Protein AF-A0AAW0A5R8-F1 (afdb_monomer_lite)

Secondary structure (DSSP, 8-state):
-TTPPP-S-STT-S---HHHHHHHHHHHHHHHHHHSPTT-THHHHHHHHHHHHHHHT-S---HHHHHHHHHHHHHHHHHHHHHHHHH-----SHHHHHHHHHHHHHHHH--GGGG-THHHHHHHHHT-

Radius of gyration: 16.44 Å; chains: 1; bounding box: 41×38×42 Å

Foldseek 3Di:
DPPQDDDPDDPPDPDDDPSVVVSCLVCVLVVCVVVPDPPDLVNQLSVLVVVLVVLLQDPACDPVSLVVNVVSLVSNVVSVVVCCVVPVDDPPDPVSVVSVCSSVCCVPPNRCVVVDCVVVVVVVVVVD

Sequence (128 aa):
WRNLKHINDLTTKDFTDGQTHLDILKCIVYILCEILPPKSTLIPCIRALLKCRMLLGLRVMTTSRQLVVQQCIEDYEKWCKRVSEDYDKNFKFPKQHYLIHALDDVRLKGVLRNGTTRTGEGIHQEVK

pLDDT: mean 89.62, std 7.7, range [51.75, 97.75]

Organism: NCBI:txid2862362

Structure (mmCIF, N/CA/C/O backbone):
data_AF-A0AAW0A5R8-F1
#
_entry.id   AF-A0AAW0A5R8-F1
#
loop_
_atom_site.group_PDB
_atom_site.id
_atom_site.type_symbol
_atom_site.label_atom_id
_atom_site.label_alt_id
_atom_site.label_comp_id
_atom_site.label_asym_id
_atom_site.label_entity_id
_atom_site.label_seq_id
_atom_site.pdbx_PDB_ins_code
_atom_site.Cartn_x
_atom_site.Cartn_y
_atom_site.Cartn_z
_atom_site.occupancy
_atom_site.B_iso_or_equiv
_atom_site.auth_seq_id
_atom_site.auth_comp_id
_atom_site.auth_asym_id
_atom_site.auth_atom_id
_atom_site.pdbx_PDB_model_num
ATOM 1 N N . TRP A 1 1 ? -13.719 4.732 -13.268 1.00 60.31 1 TRP A N 1
ATOM 2 C CA . TRP A 1 1 ? -12.527 4.105 -13.879 1.00 60.31 1 TRP A CA 1
ATOM 3 C C . TRP A 1 1 ? -12.993 3.320 -15.095 1.00 60.31 1 TRP A C 1
ATOM 5 O O . TRP A 1 1 ? -13.938 2.558 -14.944 1.00 60.31 1 TRP A O 1
ATOM 15 N N . ARG A 1 2 ? -12.420 3.534 -16.290 1.00 66.19 2 ARG A N 1
ATOM 16 C CA . ARG A 1 2 ? -12.806 2.743 -17.478 1.00 66.19 2 ARG A CA 1
ATOM 17 C C . ARG A 1 2 ? -12.515 1.258 -17.201 1.00 66.19 2 ARG A C 1
ATOM 19 O O . ARG A 1 2 ? -11.457 0.964 -16.648 1.00 66.19 2 ARG A O 1
ATOM 26 N N . ASN A 1 3 ? -13.440 0.367 -17.561 1.00 77.94 3 ASN A N 1
ATOM 27 C CA . ASN A 1 3 ? -13.337 -1.091 -17.387 1.00 77.94 3 ASN A CA 1
ATOM 28 C C . ASN A 1 3 ? -13.245 -1.576 -15.925 1.00 77.94 3 ASN A C 1
ATOM 30 O O . ASN A 1 3 ? -12.598 -2.583 -15.651 1.00 77.94 3 ASN A O 1
ATOM 34 N N . LEU A 1 4 ? -13.855 -0.860 -14.973 1.00 79.62 4 LEU A N 1
ATOM 35 C CA . LEU A 1 4 ? -13.955 -1.344 -13.595 1.00 79.62 4 LEU A CA 1
ATOM 36 C C . LEU A 1 4 ? -15.025 -2.437 -13.503 1.00 79.62 4 LEU A C 1
ATOM 38 O O . LEU A 1 4 ? -16.166 -2.218 -13.904 1.00 79.62 4 LEU A O 1
ATOM 42 N N . LYS A 1 5 ? -14.664 -3.597 -12.953 1.00 81.00 5 LYS A N 1
ATOM 43 C CA . LYS A 1 5 ? -15.615 -4.680 -12.702 1.00 81.00 5 LYS A CA 1
ATOM 44 C C . LYS A 1 5 ? -16.669 -4.235 -11.682 1.00 81.00 5 LYS A C 1
ATOM 46 O O . LYS A 1 5 ? -16.322 -3.763 -10.601 1.00 81.00 5 LYS A O 1
ATOM 51 N N . HIS A 1 6 ? -17.944 -4.419 -12.014 1.00 80.31 6 HIS A N 1
ATOM 52 C CA . HIS A 1 6 ? -19.038 -4.247 -11.059 1.00 80.31 6 HIS A CA 1
ATOM 53 C C . HIS A 1 6 ? -19.079 -5.454 -10.114 1.00 80.31 6 HIS A C 1
ATOM 55 O O . HIS A 1 6 ? -19.044 -6.605 -10.553 1.00 80.31 6 HIS A O 1
ATOM 61 N N . ILE A 1 7 ? -19.086 -5.193 -8.808 1.00 77.38 7 ILE A N 1
ATOM 62 C CA . ILE A 1 7 ? -19.032 -6.216 -7.761 1.00 77.38 7 ILE A CA 1
ATOM 63 C C . ILE A 1 7 ? -20.290 -6.058 -6.918 1.00 77.38 7 ILE A C 1
ATOM 65 O O . ILE A 1 7 ? -20.392 -5.095 -6.168 1.00 77.38 7 ILE A O 1
ATOM 69 N N . ASN A 1 8 ? -21.234 -6.985 -7.080 1.00 76.25 8 ASN A N 1
ATOM 70 C CA . ASN A 1 8 ? -22.515 -6.941 -6.374 1.00 76.25 8 ASN A CA 1
ATOM 71 C C . ASN A 1 8 ? -22.367 -7.440 -4.930 1.00 76.25 8 ASN A C 1
ATOM 73 O O . ASN A 1 8 ? -22.763 -6.744 -4.006 1.00 76.25 8 ASN A O 1
ATOM 77 N N . ASP A 1 9 ? -21.682 -8.572 -4.737 1.00 78.94 9 ASP A N 1
ATOM 78 C CA . ASP A 1 9 ? -21.484 -9.167 -3.414 1.00 78.94 9 ASP A CA 1
ATOM 79 C C . ASP A 1 9 ? -19.994 -9.252 -3.088 1.00 78.94 9 ASP A C 1
ATOM 81 O O . ASP A 1 9 ? -19.256 -10.069 -3.645 1.00 78.94 9 ASP A O 1
ATOM 85 N N . LEU A 1 10 ? -19.516 -8.348 -2.231 1.00 77.19 10 LEU A N 1
ATOM 86 C CA . LEU A 1 10 ? -18.110 -8.319 -1.829 1.00 77.19 10 LEU A CA 1
ATOM 87 C C . LEU A 1 10 ? -17.809 -9.309 -0.697 1.00 77.19 10 LEU A C 1
ATOM 89 O O . LEU A 1 10 ? -16.728 -9.889 -0.661 1.00 77.19 10 LEU A O 1
ATOM 93 N N . THR A 1 11 ? -18.750 -9.476 0.230 1.00 79.62 11 THR A N 1
ATOM 94 C CA . THR A 1 11 ? -18.553 -10.184 1.503 1.00 79.62 11 THR A CA 1
ATOM 95 C C . THR A 1 11 ? -18.655 -11.702 1.390 1.00 79.62 11 THR A C 1
ATOM 97 O O . THR A 1 11 ? -18.164 -12.396 2.271 1.00 79.62 11 THR A O 1
ATOM 100 N N . THR A 1 12 ? -19.259 -12.223 0.321 1.00 82.19 12 THR A N 1
ATOM 101 C CA . THR A 1 12 ? -19.544 -13.658 0.129 1.00 82.19 12 THR A CA 1
ATOM 102 C C . THR A 1 12 ? -18.604 -14.345 -0.865 1.00 82.19 12 THR A C 1
ATOM 104 O O . THR A 1 12 ? -18.822 -15.496 -1.230 1.00 82.19 12 THR A O 1
ATOM 107 N N . LYS A 1 13 ? -17.566 -13.652 -1.353 1.00 74.69 13 LYS A N 1
ATOM 108 C CA . LYS A 1 13 ? -16.631 -14.212 -2.339 1.00 74.69 13 LYS A CA 1
ATOM 109 C C . LYS A 1 13 ? -15.458 -14.915 -1.665 1.00 74.69 13 LYS A C 1
ATOM 111 O O . LYS A 1 13 ? -14.565 -14.251 -1.146 1.00 74.69 13 LYS A O 1
ATOM 116 N N . ASP A 1 14 ? -15.408 -16.237 -1.800 1.00 70.62 14 ASP A N 1
ATOM 117 C CA . ASP A 1 14 ? -14.333 -17.071 -1.239 1.00 70.62 14 ASP A CA 1
ATOM 118 C C . ASP A 1 14 ? -13.007 -16.961 -2.007 1.00 70.62 14 ASP A C 1
ATOM 120 O O . ASP A 1 14 ? -11.925 -17.088 -1.434 1.00 70.62 14 ASP A O 1
ATOM 124 N N . PHE A 1 15 ? -13.065 -16.696 -3.316 1.00 72.00 15 PHE A N 1
ATOM 125 C CA . PHE A 1 15 ? -11.880 -16.537 -4.156 1.00 72.00 15 PHE A CA 1
ATOM 126 C C . PHE A 1 15 ? -12.094 -15.481 -5.236 1.00 72.00 15 PHE A C 1
ATOM 128 O O . PHE A 1 15 ? -13.145 -15.412 -5.877 1.00 72.00 15 PHE A O 1
ATOM 135 N N . THR A 1 16 ? -11.066 -14.666 -5.476 1.00 75.88 16 THR A N 1
ATOM 136 C CA . THR A 1 16 ? -11.040 -13.730 -6.600 1.00 75.88 16 THR A CA 1
ATOM 137 C C . THR A 1 16 ? -9.636 -13.619 -7.183 1.00 75.88 16 THR A C 1
ATOM 139 O O . THR A 1 16 ? -8.638 -13.795 -6.484 1.00 75.88 16 THR A O 1
ATOM 142 N N . ASP A 1 17 ? -9.553 -13.327 -8.479 1.00 84.94 17 ASP A N 1
ATOM 143 C CA . ASP A 1 17 ? -8.284 -13.088 -9.157 1.00 84.94 17 ASP A CA 1
ATOM 144 C C . ASP A 1 17 ? -7.637 -11.752 -8.724 1.00 84.94 17 ASP A C 1
ATOM 146 O O . ASP A 1 17 ? -8.264 -10.867 -8.127 1.00 84.94 17 ASP A O 1
ATOM 150 N N . GLY A 1 18 ? -6.358 -11.573 -9.069 1.00 85.25 18 GLY A N 1
ATOM 151 C CA . GLY A 1 18 ? -5.604 -10.376 -8.697 1.00 85.25 18 GLY A CA 1
ATOM 152 C C . GLY A 1 18 ? -6.154 -9.069 -9.286 1.00 85.25 18 GLY A C 1
ATOM 153 O O . GLY A 1 18 ? -5.967 -8.009 -8.685 1.00 85.25 18 GLY A O 1
ATOM 154 N N . GLN A 1 19 ? -6.833 -9.106 -10.436 1.00 86.62 19 GLN A N 1
ATOM 155 C CA . GLN A 1 19 ? -7.471 -7.932 -11.033 1.00 86.62 19 GLN A CA 1
ATOM 156 C C . GLN A 1 19 ? -8.752 -7.557 -10.280 1.00 86.62 19 GLN A C 1
ATOM 158 O O . GLN A 1 19 ? -8.952 -6.381 -9.975 1.00 86.62 19 GLN A O 1
ATOM 163 N N . THR A 1 20 ? -9.557 -8.541 -9.881 1.00 87.56 20 THR A N 1
ATOM 164 C CA . THR A 1 20 ? -10.731 -8.318 -9.031 1.00 87.56 20 THR A CA 1
ATOM 165 C C . THR A 1 20 ? -10.325 -7.682 -7.694 1.00 87.56 20 THR A C 1
ATOM 167 O O . THR A 1 20 ? -10.918 -6.677 -7.304 1.00 87.56 20 THR A O 1
ATOM 170 N N . HIS A 1 21 ? -9.256 -8.154 -7.037 1.00 86.94 21 HIS A N 1
ATOM 171 C CA . HIS A 1 21 ? -8.727 -7.511 -5.821 1.00 86.94 21 HIS A CA 1
ATOM 172 C C . HIS A 1 21 ? -8.344 -6.034 -6.048 1.00 86.94 21 HIS A C 1
ATOM 174 O O . HIS A 1 21 ? -8.587 -5.175 -5.198 1.00 86.94 21 HIS A O 1
ATOM 180 N N . LEU A 1 22 ? -7.733 -5.708 -7.193 1.00 87.56 22 LEU A N 1
ATOM 181 C CA . LEU A 1 22 ? -7.388 -4.324 -7.539 1.00 87.56 22 LEU A CA 1
ATOM 182 C C . LEU A 1 22 ? -8.615 -3.436 -7.721 1.00 87.56 22 LEU A C 1
ATOM 184 O O . LEU A 1 22 ? -8.578 -2.26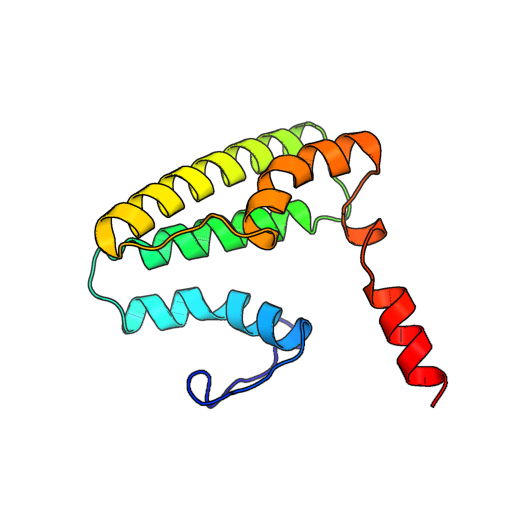7 -7.339 1.00 87.56 22 LEU A O 1
ATOM 188 N N . ASP A 1 23 ? -9.668 -3.964 -8.333 1.00 88.69 23 ASP A N 1
ATOM 189 C CA . ASP A 1 23 ? -10.889 -3.207 -8.580 1.00 88.69 23 ASP A CA 1
ATOM 190 C C . ASP A 1 23 ? -11.676 -2.979 -7.287 1.00 88.69 23 ASP A C 1
ATOM 192 O O . ASP A 1 23 ? -12.122 -1.856 -7.054 1.00 88.69 23 ASP A O 1
ATOM 196 N N . ILE A 1 24 ? -11.709 -3.970 -6.385 1.00 88.94 24 ILE A N 1
ATOM 197 C CA . ILE A 1 24 ? -12.213 -3.804 -5.011 1.00 88.94 24 ILE A CA 1
ATOM 198 C C . ILE A 1 24 ? -11.481 -2.654 -4.330 1.00 88.94 24 ILE A C 1
ATOM 200 O O . ILE A 1 24 ? -12.112 -1.718 -3.841 1.00 88.94 24 ILE A O 1
ATOM 204 N N . LEU A 1 25 ? -10.146 -2.690 -4.334 1.00 88.81 25 LEU A N 1
ATOM 205 C CA . LEU A 1 25 ? -9.341 -1.704 -3.625 1.00 88.81 25 LEU A CA 1
ATOM 206 C C . LEU A 1 25 ? -9.629 -0.269 -4.106 1.00 88.81 25 LEU A C 1
ATOM 208 O O . LEU A 1 25 ? -9.649 0.643 -3.289 1.00 88.81 25 LEU A O 1
ATOM 212 N N . LYS A 1 26 ? -9.917 -0.051 -5.397 1.00 87.00 26 LYS A N 1
ATOM 213 C CA . LYS A 1 26 ? -10.261 1.283 -5.937 1.00 87.00 26 LYS A CA 1
ATOM 214 C C . LYS A 1 26 ? -11.601 1.827 -5.433 1.00 87.00 26 LYS A C 1
ATOM 216 O O . LYS A 1 26 ? -11.779 3.043 -5.418 1.00 87.00 26 LYS A O 1
ATOM 221 N N . CYS A 1 27 ? -12.536 0.956 -5.061 1.00 87.62 27 CYS A N 1
ATOM 222 C CA . CYS A 1 27 ? -13.900 1.335 -4.682 1.00 87.62 27 CYS A CA 1
ATOM 223 C C . CYS A 1 27 ? -14.158 1.242 -3.174 1.00 87.62 27 CYS A C 1
ATOM 225 O O . CYS A 1 27 ? -15.007 1.967 -2.658 1.00 87.62 27 CYS A O 1
ATOM 227 N N . ILE A 1 28 ? -13.404 0.402 -2.461 1.00 88.12 28 ILE A N 1
ATOM 228 C CA . ILE A 1 28 ? -13.676 0.043 -1.067 1.00 88.12 28 ILE A CA 1
ATOM 229 C C . ILE A 1 28 ? -13.690 1.250 -0.125 1.00 88.12 28 ILE A C 1
ATOM 231 O O . ILE A 1 28 ? -14.494 1.286 0.795 1.00 88.12 28 ILE A O 1
ATOM 235 N N . VAL A 1 29 ? -12.863 2.274 -0.368 1.00 88.69 29 VAL A N 1
ATOM 236 C CA . VAL A 1 29 ? -12.818 3.468 0.495 1.00 88.69 29 VAL A CA 1
ATOM 237 C C . VAL A 1 29 ? -14.149 4.213 0.504 1.00 88.69 29 VAL A C 1
ATOM 239 O O . VAL A 1 29 ? -14.543 4.702 1.554 1.00 88.69 29 VAL A O 1
ATOM 242 N N . TYR A 1 30 ? -14.842 4.288 -0.633 1.00 86.69 30 TYR A N 1
ATOM 243 C CA . TYR A 1 30 ? -16.133 4.974 -0.717 1.00 86.69 30 TYR A CA 1
ATOM 244 C C . TYR A 1 30 ? -17.225 4.192 0.010 1.00 86.69 30 TYR A C 1
ATOM 246 O O . TYR A 1 30 ? -18.037 4.785 0.704 1.00 86.69 30 TYR A O 1
ATOM 254 N N . ILE A 1 31 ? -17.189 2.862 -0.093 1.00 87.69 31 ILE A N 1
ATOM 255 C CA . ILE A 1 31 ? -18.136 1.968 0.581 1.00 87.69 31 ILE A CA 1
ATOM 256 C C . ILE A 1 31 ? -17.925 2.014 2.101 1.00 87.69 31 ILE A C 1
ATOM 258 O O . ILE A 1 31 ? -18.874 2.143 2.866 1.00 87.69 31 ILE A O 1
ATOM 262 N N . LEU A 1 32 ? -16.672 1.946 2.555 1.00 89.25 32 LEU A N 1
ATOM 263 C CA . LEU A 1 32 ? -16.349 1.922 3.980 1.00 89.25 32 LEU A CA 1
ATOM 264 C C . LEU A 1 32 ? -16.687 3.227 4.703 1.00 89.25 32 LEU A C 1
ATOM 266 O O . LEU A 1 32 ? -16.967 3.175 5.895 1.00 89.25 32 LEU A O 1
ATOM 270 N N . CYS A 1 33 ? -16.681 4.373 4.015 1.00 87.19 33 CYS A N 1
ATOM 271 C CA . CYS A 1 33 ? -17.107 5.642 4.611 1.00 87.19 33 CYS A CA 1
ATOM 272 C C . CYS A 1 33 ? -18.579 5.636 5.055 1.00 87.19 33 CYS A C 1
ATOM 274 O O . CYS A 1 33 ? -18.901 6.337 6.006 1.00 87.19 33 CYS A O 1
ATOM 276 N N . GLU A 1 34 ? -19.440 4.853 4.398 1.00 88.38 34 GLU A N 1
ATOM 277 C CA . GLU A 1 34 ? -20.872 4.759 4.724 1.00 88.38 34 GLU A CA 1
ATOM 278 C C . GLU A 1 34 ? -21.166 3.711 5.811 1.00 88.38 34 GLU A C 1
ATOM 280 O O . GLU A 1 34 ? -22.175 3.793 6.504 1.00 88.38 34 GLU A O 1
ATOM 285 N N . ILE A 1 35 ? -20.295 2.706 5.955 1.00 90.88 35 ILE A N 1
ATOM 286 C CA . ILE A 1 35 ? -20.518 1.554 6.846 1.00 90.88 35 ILE A CA 1
ATOM 287 C C . ILE A 1 35 ? -19.795 1.722 8.185 1.00 90.88 35 ILE A C 1
ATOM 289 O O . ILE A 1 35 ? -20.301 1.310 9.228 1.00 90.88 35 ILE A O 1
ATOM 293 N N . LEU A 1 36 ? -18.577 2.266 8.165 1.00 92.81 36 LEU A N 1
ATOM 294 C CA . LEU A 1 36 ? -17.752 2.362 9.363 1.00 92.81 36 LEU A CA 1
ATOM 295 C C . LEU A 1 36 ? -18.138 3.576 10.212 1.00 92.81 36 LEU A C 1
ATOM 297 O O . LEU A 1 36 ? -18.517 4.618 9.674 1.00 92.81 36 LEU A O 1
ATOM 301 N N . PRO A 1 37 ? -17.974 3.487 11.543 1.00 92.69 37 PRO A N 1
ATOM 302 C CA . PRO A 1 37 ? -18.237 4.617 12.415 1.00 92.69 37 PRO A CA 1
ATOM 303 C C . PRO A 1 37 ? -17.308 5.799 12.089 1.00 92.69 37 PRO A C 1
ATOM 305 O O . PRO A 1 37 ? -16.171 5.604 11.625 1.00 92.69 37 PRO A O 1
ATOM 308 N N . PRO A 1 38 ? -17.743 7.037 12.392 1.00 89.69 38 PRO A N 1
ATOM 309 C CA . PRO A 1 38 ? -16.892 8.211 12.281 1.00 89.69 38 PRO A CA 1
ATOM 310 C C . PRO A 1 38 ? -15.552 7.999 12.992 1.00 89.69 38 PRO A C 1
ATOM 312 O O . PRO A 1 38 ? -15.498 7.422 14.075 1.00 89.69 38 PRO A O 1
ATOM 315 N N . LYS A 1 39 ? -14.471 8.515 12.395 1.00 88.31 39 LYS A N 1
ATOM 316 C CA . LYS A 1 39 ? -13.090 8.426 12.913 1.00 88.31 39 LYS A CA 1
ATOM 317 C C . LYS A 1 39 ? -12.473 7.017 12.931 1.00 88.31 39 LYS A C 1
ATOM 319 O O . LYS A 1 39 ? -11.391 6.870 13.493 1.00 88.31 39 LYS A O 1
ATOM 324 N N . SER A 1 40 ? -13.072 6.015 12.277 1.00 94.75 40 SER A N 1
ATOM 325 C CA . SER A 1 40 ? -12.414 4.711 12.097 1.00 94.75 40 SER A CA 1
ATOM 326 C C . SER A 1 40 ? -11.023 4.860 11.461 1.00 94.75 40 SER A C 1
ATOM 328 O O . SER A 1 40 ? -10.859 5.523 10.431 1.00 94.75 40 SER A O 1
ATOM 330 N N . THR A 1 41 ? -10.022 4.204 12.051 1.00 96.25 41 THR A N 1
ATOM 331 C CA . THR A 1 41 ? -8.627 4.198 11.577 1.00 96.25 41 THR A CA 1
ATOM 332 C C . THR A 1 41 ? -8.417 3.354 10.319 1.00 96.25 41 THR A C 1
ATOM 334 O O . THR A 1 41 ? -7.430 3.548 9.603 1.00 96.25 41 THR A O 1
ATOM 337 N N . LEU A 1 42 ? -9.379 2.495 9.966 1.00 95.50 42 LEU A N 1
ATOM 338 C CA . LEU A 1 42 ? -9.334 1.670 8.755 1.00 95.50 42 LEU A CA 1
ATOM 339 C C . LEU A 1 42 ? -9.420 2.511 7.476 1.00 95.50 42 LEU A C 1
ATOM 341 O O . LEU A 1 42 ? -8.688 2.256 6.520 1.00 95.50 42 LEU A O 1
ATOM 345 N N . ILE A 1 43 ? -10.265 3.547 7.459 1.00 94.62 43 ILE A N 1
ATOM 346 C CA . ILE A 1 43 ? -10.452 4.421 6.290 1.00 94.62 43 ILE A CA 1
ATOM 347 C C . ILE A 1 43 ? -9.134 5.105 5.877 1.00 94.62 43 ILE A C 1
ATOM 349 O O . ILE A 1 43 ? -8.732 4.969 4.715 1.00 94.62 43 ILE A O 1
ATOM 353 N N . PRO A 1 44 ? -8.435 5.851 6.759 1.00 95.00 44 PRO A N 1
ATOM 354 C CA . PRO A 1 44 ? -7.170 6.473 6.392 1.00 95.00 44 PRO A CA 1
ATOM 355 C C . PRO A 1 44 ? -6.062 5.446 6.113 1.00 95.00 44 PRO A C 1
ATOM 357 O O . PRO A 1 44 ? -5.274 5.680 5.198 1.00 95.00 44 PRO A O 1
ATOM 360 N N . CYS A 1 45 ? -6.048 4.291 6.790 1.00 96.19 45 CYS A N 1
ATOM 361 C CA . CYS A 1 45 ? -5.093 3.211 6.516 1.00 96.19 45 CYS A CA 1
ATOM 362 C C . CYS A 1 45 ? -5.222 2.670 5.082 1.00 96.19 45 CYS A C 1
ATOM 364 O O . CYS A 1 45 ? -4.252 2.655 4.318 1.00 96.19 45 CYS A O 1
ATOM 366 N N . ILE A 1 46 ? -6.440 2.314 4.664 1.00 94.88 46 ILE A N 1
ATOM 367 C CA . ILE A 1 46 ? -6.709 1.816 3.307 1.00 94.88 46 ILE A CA 1
ATOM 368 C C . ILE A 1 46 ? -6.438 2.906 2.264 1.00 94.88 46 ILE A C 1
ATOM 370 O O . ILE A 1 46 ? -5.893 2.628 1.193 1.00 94.88 46 ILE A O 1
ATOM 374 N N . ARG A 1 47 ? -6.765 4.167 2.575 1.00 94.19 47 ARG A N 1
ATOM 375 C CA . ARG A 1 47 ? -6.456 5.303 1.699 1.00 94.19 47 ARG A CA 1
ATOM 376 C C . ARG A 1 47 ? -4.946 5.491 1.517 1.00 94.19 47 ARG A C 1
ATOM 378 O O . ARG A 1 47 ? -4.516 5.776 0.399 1.00 94.19 47 ARG A O 1
ATOM 385 N N . ALA A 1 48 ? -4.147 5.328 2.570 1.00 95.06 48 ALA A N 1
ATOM 386 C CA . ALA A 1 48 ? -2.689 5.391 2.485 1.00 95.06 48 ALA A CA 1
ATOM 387 C C . ALA A 1 48 ? -2.130 4.234 1.635 1.00 95.06 48 ALA A C 1
ATOM 389 O O . ALA A 1 48 ? -1.383 4.483 0.688 1.00 95.06 48 ALA A O 1
ATOM 390 N N . LEU A 1 49 ? -2.600 2.999 1.851 1.00 94.12 49 LEU A N 1
ATOM 391 C CA . LEU A 1 49 ? -2.241 1.842 1.018 1.00 94.12 49 LEU A CA 1
ATOM 392 C C . LEU A 1 49 ? -2.529 2.086 -0.473 1.00 94.12 49 LEU A C 1
ATOM 394 O O . LEU A 1 49 ? -1.693 1.805 -1.337 1.00 94.12 49 LEU A O 1
ATOM 398 N N . LEU A 1 50 ? -3.710 2.628 -0.779 1.00 93.62 50 LEU A N 1
ATOM 399 C CA . LEU A 1 50 ? -4.121 2.982 -2.137 1.00 93.62 50 LEU A CA 1
ATOM 400 C C . L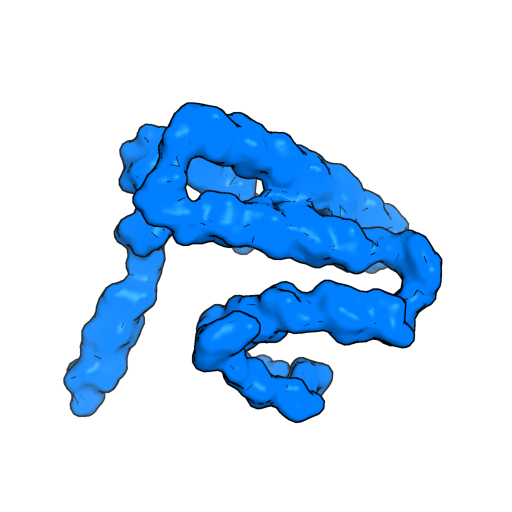EU A 1 50 ? -3.167 3.976 -2.792 1.00 93.62 50 LEU A C 1
ATOM 402 O O . LEU A 1 50 ? -2.737 3.746 -3.924 1.00 93.62 50 LEU A O 1
ATOM 406 N N . LYS A 1 51 ? -2.811 5.055 -2.086 1.00 93.38 51 LYS A N 1
ATOM 407 C CA . LYS A 1 51 ? -1.852 6.052 -2.582 1.00 93.38 51 LYS A CA 1
ATOM 408 C C . LYS A 1 51 ? -0.514 5.399 -2.911 1.00 93.38 51 LYS A C 1
ATOM 410 O O . LYS A 1 51 ? 0.017 5.623 -3.998 1.00 93.38 51 LYS A O 1
ATOM 415 N N . CYS A 1 52 ? -0.005 4.545 -2.025 1.00 93.50 52 CYS A N 1
ATOM 416 C CA . CYS A 1 52 ? 1.311 3.942 -2.219 1.00 93.50 52 CYS A CA 1
ATOM 417 C C . CYS A 1 52 ? 1.280 2.998 -3.415 1.00 93.50 52 CYS A C 1
ATOM 419 O O . CYS A 1 52 ? 2.160 3.044 -4.271 1.00 93.50 52 CYS A O 1
ATOM 421 N N . ARG A 1 53 ? 0.200 2.225 -3.556 1.00 91.62 53 ARG A N 1
ATOM 422 C CA . ARG A 1 53 ? -0.007 1.352 -4.710 1.00 91.62 53 ARG A CA 1
ATOM 423 C C . ARG A 1 53 ? -0.136 2.122 -6.025 1.00 91.62 53 ARG A C 1
ATOM 425 O O . ARG A 1 53 ? 0.408 1.682 -7.035 1.00 91.62 53 ARG A O 1
ATOM 432 N N . MET A 1 54 ? -0.841 3.254 -6.030 1.00 91.88 54 MET A N 1
ATOM 433 C CA . MET A 1 54 ? -0.965 4.109 -7.214 1.00 91.88 54 MET A CA 1
ATOM 434 C C . MET A 1 54 ? 0.393 4.660 -7.652 1.00 91.88 54 MET A C 1
ATOM 436 O O . MET A 1 54 ? 0.719 4.598 -8.836 1.00 91.88 54 MET A O 1
ATOM 440 N N . LEU A 1 55 ? 1.186 5.164 -6.705 1.00 93.81 55 LEU A N 1
ATOM 441 C CA . LEU A 1 55 ? 2.496 5.747 -6.987 1.00 93.81 55 LEU A CA 1
ATOM 442 C C . LEU A 1 55 ? 3.516 4.688 -7.426 1.00 93.81 55 LEU A C 1
ATOM 444 O O . LEU A 1 55 ? 4.197 4.876 -8.430 1.00 93.81 55 LEU A O 1
ATOM 448 N N . LEU A 1 56 ? 3.570 3.545 -6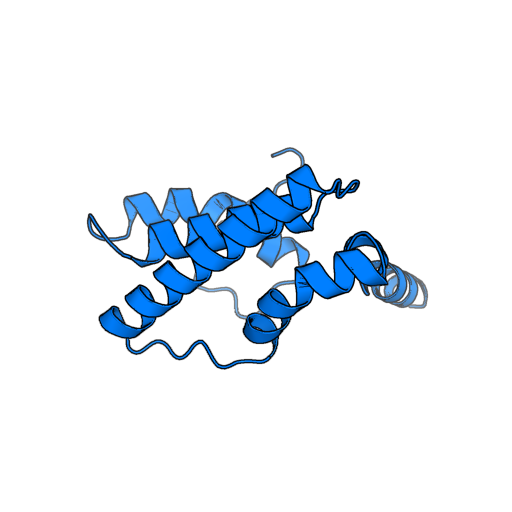.739 1.00 93.31 56 LEU A N 1
ATOM 449 C CA . LEU A 1 56 ? 4.439 2.420 -7.103 1.00 93.31 56 LEU A CA 1
ATOM 450 C C . LEU A 1 56 ? 4.060 1.775 -8.448 1.00 93.31 56 LEU A C 1
ATOM 452 O O . LEU A 1 56 ? 4.887 1.123 -9.082 1.00 93.31 56 LEU A O 1
ATOM 456 N N . GLY A 1 57 ? 2.818 1.966 -8.902 1.00 91.69 57 GLY A N 1
ATOM 457 C CA . GLY A 1 57 ? 2.335 1.514 -10.206 1.00 91.69 57 GLY A CA 1
ATOM 458 C C . GLY A 1 57 ? 2.672 2.443 -11.380 1.00 91.69 57 GLY A C 1
ATOM 459 O O . GLY A 1 57 ? 2.296 2.137 -12.517 1.00 91.69 57 GLY A O 1
ATOM 460 N N . LEU A 1 58 ? 3.340 3.578 -11.146 1.00 93.06 58 LEU A N 1
ATOM 461 C CA . LEU A 1 58 ? 3.702 4.517 -12.208 1.00 93.06 58 LEU A CA 1
ATOM 462 C C . LEU A 1 58 ? 4.738 3.913 -13.165 1.00 93.06 58 LEU A C 1
ATOM 464 O O . LEU A 1 58 ? 5.678 3.230 -12.771 1.00 93.06 58 LEU A O 1
ATOM 468 N N . ARG A 1 59 ? 4.599 4.230 -14.459 1.00 93.69 59 ARG A N 1
ATOM 469 C CA . ARG A 1 59 ? 5.539 3.783 -15.506 1.00 93.69 59 ARG A CA 1
ATOM 470 C C . ARG A 1 59 ? 6.884 4.508 -15.470 1.00 93.69 59 ARG A C 1
ATOM 472 O O . ARG A 1 59 ? 7.829 4.044 -16.090 1.00 93.69 59 ARG A O 1
ATOM 479 N N . VAL A 1 60 ? 6.952 5.650 -14.788 1.00 92.69 60 VAL A N 1
ATOM 480 C CA . VAL A 1 60 ? 8.151 6.487 -14.690 1.00 92.69 60 VAL A CA 1
ATOM 481 C C . VAL A 1 60 ? 8.303 6.936 -13.241 1.00 92.69 60 VAL A C 1
ATOM 483 O O . VAL A 1 60 ? 7.405 7.588 -12.704 1.00 92.69 60 VAL A O 1
ATOM 486 N N . MET A 1 61 ? 9.443 6.618 -12.631 1.00 94.56 61 MET A N 1
ATOM 487 C CA . MET A 1 61 ? 9.743 6.886 -11.222 1.00 94.56 61 MET A CA 1
ATOM 488 C C . MET A 1 61 ? 1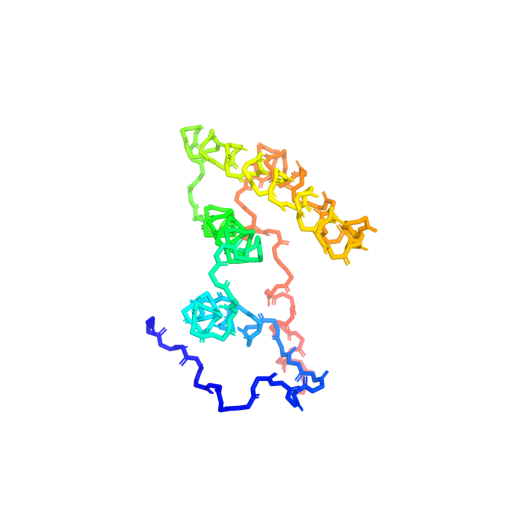0.951 7.817 -11.092 1.00 94.56 61 MET A C 1
ATOM 490 O O . MET A 1 61 ? 12.065 7.380 -10.818 1.00 94.56 61 MET A O 1
ATOM 494 N N . THR A 1 62 ? 10.726 9.115 -11.302 1.00 94.44 62 THR A N 1
ATOM 495 C CA . THR A 1 62 ? 11.736 10.158 -11.055 1.00 94.44 62 THR A CA 1
ATOM 496 C C . THR A 1 62 ? 12.097 10.234 -9.571 1.00 94.44 62 THR A C 1
ATOM 498 O O . THR A 1 62 ? 11.302 9.833 -8.719 1.00 94.44 62 THR A O 1
ATOM 501 N N . THR A 1 63 ? 13.242 10.830 -9.236 1.00 95.19 63 THR A N 1
ATOM 502 C CA . THR A 1 63 ? 13.670 11.049 -7.842 1.00 95.19 63 THR A CA 1
ATOM 503 C C . THR A 1 63 ? 12.602 11.762 -7.009 1.00 95.19 63 THR A C 1
ATOM 505 O O . THR A 1 63 ? 12.303 11.350 -5.892 1.00 95.19 63 THR A O 1
ATOM 508 N N . SER A 1 64 ? 11.939 12.773 -7.582 1.00 96.12 64 SER A N 1
ATOM 509 C CA . SER A 1 64 ? 10.827 13.471 -6.927 1.00 96.12 64 SER A CA 1
ATOM 510 C C . SER A 1 64 ? 9.643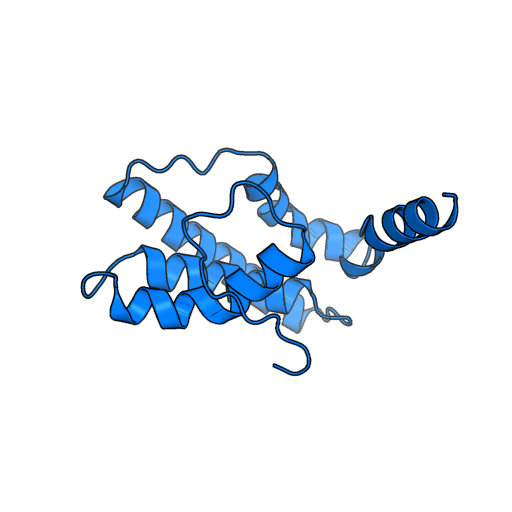 12.551 -6.615 1.00 96.12 64 SER A C 1
ATOM 512 O O . SER A 1 64 ? 9.080 12.621 -5.529 1.00 96.12 64 SER A O 1
ATOM 514 N N . ARG A 1 65 ? 9.281 11.638 -7.525 1.00 95.12 65 ARG A N 1
ATOM 515 C CA . ARG A 1 65 ? 8.210 10.653 -7.291 1.00 95.12 65 ARG A CA 1
ATOM 516 C C . ARG A 1 65 ? 8.609 9.620 -6.246 1.00 95.12 65 ARG A C 1
ATOM 518 O O . ARG A 1 65 ? 7.773 9.251 -5.429 1.00 95.12 65 ARG A O 1
ATOM 525 N N . GLN A 1 66 ? 9.868 9.185 -6.247 1.00 95.19 66 GLN A N 1
ATOM 526 C CA . GLN A 1 66 ? 10.394 8.273 -5.230 1.00 95.19 66 GLN A CA 1
ATOM 527 C C . GLN A 1 66 ? 10.327 8.895 -3.827 1.00 95.19 66 GLN A C 1
ATOM 529 O O . GLN A 1 66 ? 9.943 8.208 -2.886 1.00 95.19 66 GLN A O 1
ATOM 534 N N . LEU A 1 67 ? 10.598 10.199 -3.691 1.00 95.69 67 LEU A N 1
ATOM 535 C CA . LEU A 1 67 ? 10.442 10.911 -2.417 1.00 95.69 67 LEU A CA 1
ATOM 536 C C . LEU A 1 67 ? 8.982 10.919 -1.931 1.00 95.69 67 LEU A C 1
ATOM 538 O O . LEU A 1 67 ? 8.716 10.662 -0.761 1.00 95.69 67 LEU A O 1
ATOM 542 N N . VAL A 1 68 ? 8.023 11.149 -2.833 1.00 95.69 68 VAL A N 1
ATOM 543 C CA . VAL A 1 68 ? 6.589 11.107 -2.488 1.00 95.69 68 VAL A CA 1
ATOM 544 C C . VAL A 1 68 ? 6.152 9.693 -2.088 1.00 95.69 68 VAL A C 1
ATOM 546 O O . VAL A 1 68 ? 5.328 9.522 -1.192 1.00 95.69 68 VAL A O 1
ATOM 549 N N . VAL A 1 69 ? 6.704 8.660 -2.727 1.00 95.44 69 VAL A N 1
ATOM 550 C CA . VAL A 1 69 ? 6.437 7.262 -2.355 1.00 95.44 69 VAL A CA 1
ATOM 551 C C . VAL A 1 69 ? 6.971 6.961 -0.960 1.00 95.44 69 VAL A C 1
ATOM 553 O O . VAL A 1 69 ? 6.259 6.330 -0.187 1.00 95.44 69 VAL A O 1
ATOM 556 N N . GLN A 1 70 ? 8.169 7.444 -0.623 1.00 95.56 70 GLN A N 1
ATOM 557 C CA . GLN A 1 70 ? 8.761 7.274 0.707 1.00 95.56 70 GLN A CA 1
ATOM 558 C C . GLN A 1 70 ? 7.827 7.846 1.782 1.00 95.56 70 GLN A C 1
ATOM 560 O O . GLN A 1 70 ? 7.423 7.132 2.695 1.00 95.56 70 GLN A O 1
ATOM 565 N N . GLN A 1 71 ? 7.374 9.088 1.589 1.00 95.19 71 GLN A N 1
ATOM 566 C CA . GLN A 1 71 ? 6.409 9.742 2.480 1.00 95.19 71 GLN A CA 1
ATOM 567 C C . GLN A 1 71 ? 5.081 8.978 2.568 1.00 95.19 71 GLN A C 1
ATOM 569 O O . GLN A 1 71 ? 4.476 8.888 3.634 1.00 95.19 71 GLN A O 1
ATOM 574 N N . CYS A 1 72 ? 4.613 8.408 1.453 1.00 95.12 72 CYS A N 1
ATOM 575 C CA . CYS A 1 72 ? 3.408 7.586 1.458 1.00 95.12 72 CYS A CA 1
ATOM 576 C C . CYS A 1 72 ? 3.572 6.327 2.314 1.00 95.12 72 CYS A C 1
ATOM 578 O O . CYS A 1 72 ? 2.663 5.986 3.070 1.00 95.12 72 CYS A O 1
ATOM 580 N N . ILE A 1 73 ? 4.705 5.630 2.181 1.00 95.69 73 ILE A N 1
ATOM 581 C CA . ILE A 1 73 ? 4.984 4.398 2.928 1.00 95.69 73 ILE A CA 1
ATOM 582 C C . ILE A 1 73 ? 5.033 4.701 4.429 1.00 95.69 73 ILE A C 1
ATOM 584 O O . ILE A 1 73 ? 4.419 3.973 5.206 1.00 95.69 73 ILE A O 1
ATOM 588 N N . GLU A 1 74 ? 5.668 5.805 4.823 1.00 95.38 74 GLU A N 1
ATOM 589 C CA . GLU A 1 74 ? 5.714 6.269 6.216 1.00 95.38 74 GLU A CA 1
ATOM 590 C C . GLU A 1 74 ? 4.316 6.594 6.772 1.00 95.38 74 GLU A C 1
ATOM 592 O O . GLU A 1 74 ? 3.969 6.169 7.878 1.00 95.38 74 GLU A O 1
ATOM 597 N N . ASP A 1 75 ? 3.475 7.293 5.998 1.00 96.31 75 ASP A N 1
ATOM 598 C CA . ASP A 1 75 ? 2.087 7.579 6.391 1.00 96.31 75 ASP A CA 1
ATOM 599 C C . ASP A 1 75 ? 1.272 6.279 6.519 1.00 96.31 75 ASP A C 1
ATOM 601 O O . ASP A 1 75 ? 0.554 6.081 7.500 1.00 96.31 75 ASP A O 1
ATOM 605 N N . TYR A 1 76 ? 1.426 5.338 5.583 1.00 96.69 76 TYR A N 1
ATOM 606 C CA . TYR A 1 76 ? 0.781 4.027 5.670 1.00 96.69 76 TYR A CA 1
ATOM 607 C C . TYR A 1 76 ? 1.232 3.234 6.903 1.00 96.69 76 TYR A C 1
ATOM 609 O O . TYR A 1 76 ? 0.387 2.667 7.599 1.00 96.69 76 TYR A O 1
ATOM 617 N N . GLU A 1 77 ? 2.527 3.225 7.223 1.00 95.88 77 GLU A N 1
ATOM 618 C CA . GLU A 1 77 ? 3.052 2.544 8.409 1.00 95.88 77 GLU A CA 1
ATOM 619 C C . GLU A 1 77 ? 2.476 3.140 9.700 1.00 95.88 77 GLU A C 1
ATOM 621 O O . GLU A 1 77 ? 2.049 2.402 10.594 1.00 95.88 77 GLU A O 1
ATOM 626 N N . LYS A 1 78 ? 2.381 4.472 9.779 1.00 97.12 78 LYS A N 1
ATOM 627 C CA . LYS A 1 78 ? 1.734 5.170 10.897 1.00 97.12 78 LYS A CA 1
ATOM 628 C C . LYS A 1 78 ? 0.286 4.715 11.089 1.00 97.12 78 LYS A C 1
ATOM 630 O O . LYS A 1 78 ? -0.136 4.488 12.223 1.00 97.12 78 LYS A O 1
ATOM 635 N N . TRP A 1 79 ? -0.480 4.570 10.009 1.00 97.56 79 TRP A N 1
ATOM 636 C CA . TRP A 1 79 ? -1.858 4.084 10.100 1.00 97.56 79 TRP A CA 1
ATOM 637 C C . TRP A 1 79 ? -1.951 2.593 10.419 1.00 97.56 79 TRP A C 1
ATOM 639 O O . TRP A 1 79 ? -2.856 2.206 11.153 1.00 97.56 79 TRP A O 1
ATOM 649 N N . CYS A 1 80 ? -1.013 1.768 9.945 1.00 97.19 80 CYS A N 1
ATOM 650 C CA . CYS A 1 80 ? -0.940 0.358 10.335 1.00 97.19 80 CYS A CA 1
ATOM 651 C C . CYS A 1 80 ? -0.773 0.211 11.850 1.00 97.19 80 CYS A C 1
ATOM 653 O O . CYS A 1 80 ? -1.494 -0.579 12.448 1.00 97.19 80 CYS A O 1
ATOM 655 N N . LYS A 1 81 ? 0.105 1.013 12.472 1.00 97.25 81 LYS A N 1
ATOM 656 C CA . LYS A 1 81 ? 0.304 1.017 13.934 1.00 97.25 81 LYS A CA 1
ATOM 657 C C . LYS A 1 81 ? -0.990 1.341 14.683 1.00 97.25 81 LYS A C 1
ATOM 659 O O . LYS A 1 81 ? -1.380 0.590 15.565 1.00 97.25 81 LYS A O 1
ATOM 664 N N . ARG A 1 82 ? -1.717 2.375 14.248 1.00 97.62 82 ARG A N 1
ATOM 665 C CA . ARG A 1 82 ? -3.026 2.728 14.831 1.00 97.62 82 ARG A CA 1
ATOM 666 C C . ARG A 1 82 ? -4.072 1.626 14.670 1.00 97.62 82 ARG A C 1
ATOM 668 O O . ARG A 1 82 ? -4.819 1.345 15.592 1.00 97.62 82 ARG A O 1
ATOM 675 N N . VAL A 1 83 ? -4.122 0.975 13.508 1.00 97.75 83 VAL A N 1
ATOM 676 C CA . VAL A 1 83 ? -5.036 -0.159 13.289 1.00 97.75 83 VAL A CA 1
ATOM 677 C C . VAL A 1 83 ? -4.647 -1.359 14.161 1.00 97.75 83 VAL A C 1
ATOM 679 O O . VAL A 1 83 ? -5.527 -2.082 14.619 1.00 97.75 83 VAL A O 1
ATOM 682 N N . SER A 1 84 ? -3.355 -1.582 14.413 1.00 97.69 84 SER A N 1
ATOM 683 C CA . SER A 1 84 ? -2.902 -2.589 15.376 1.00 97.69 84 SER A CA 1
ATOM 684 C C . SER A 1 84 ? -3.359 -2.266 16.798 1.00 97.69 84 SER A C 1
ATOM 686 O O . SER A 1 84 ? -3.812 -3.170 17.484 1.00 97.69 84 SER A O 1
ATOM 688 N N . GLU A 1 85 ? -3.290 -1.002 17.217 1.00 97.56 85 GLU A N 1
ATOM 689 C CA . GLU A 1 85 ? -3.770 -0.548 18.532 1.00 97.56 85 GLU A CA 1
ATOM 690 C C . GLU A 1 85 ? -5.292 -0.723 18.685 1.00 97.56 85 GLU A C 1
ATOM 692 O O . GLU A 1 85 ? -5.748 -1.227 19.707 1.00 97.56 85 GLU A O 1
ATOM 697 N N . ASP A 1 86 ? -6.073 -0.367 17.660 1.00 96.69 86 ASP A N 1
ATOM 698 C CA . ASP A 1 86 ? -7.542 -0.405 17.721 1.00 96.69 86 ASP A CA 1
ATOM 699 C C . ASP A 1 86 ? -8.141 -1.816 17.558 1.00 96.69 86 ASP A C 1
ATOM 701 O O . ASP A 1 86 ? -9.228 -2.089 18.069 1.00 96.69 86 ASP A O 1
ATOM 705 N N . TYR A 1 87 ? -7.481 -2.699 16.799 1.00 96.50 87 TYR A N 1
ATOM 706 C CA . TYR A 1 87 ? -8.055 -3.980 16.353 1.00 96.50 87 TYR A CA 1
ATOM 707 C C . TYR A 1 87 ? -7.173 -5.205 16.640 1.00 96.50 87 TYR A C 1
ATOM 709 O O . TYR A 1 87 ? -7.473 -6.287 16.134 1.00 96.50 87 TYR A O 1
ATOM 717 N N . ASP A 1 88 ? -6.060 -5.048 17.364 1.00 96.81 88 ASP A N 1
ATOM 718 C CA . ASP A 1 88 ? -5.045 -6.097 17.589 1.00 96.81 88 ASP A CA 1
ATOM 719 C C . ASP A 1 88 ? -4.547 -6.745 16.276 1.00 96.81 88 ASP A C 1
ATOM 721 O O . ASP A 1 88 ? -4.214 -7.929 16.163 1.00 96.81 88 ASP A O 1
ATOM 725 N N . LYS A 1 89 ? -4.534 -5.955 15.194 1.00 95.75 89 LYS A N 1
ATOM 726 C CA . LYS A 1 89 ? -4.168 -6.461 13.873 1.00 95.75 89 LYS A CA 1
ATOM 727 C C . LYS A 1 89 ? -2.656 -6.605 13.756 1.00 95.75 89 LYS A C 1
ATOM 729 O O . LYS A 1 89 ? -1.931 -5.616 13.676 1.00 95.75 89 LYS A O 1
ATOM 734 N N . ASN A 1 90 ? -2.179 -7.834 13.581 1.00 95.81 90 ASN A N 1
ATOM 735 C CA . ASN A 1 90 ? -0.782 -8.084 13.237 1.00 95.81 90 ASN A CA 1
ATOM 736 C C . ASN A 1 90 ? -0.509 -7.898 11.726 1.00 95.81 90 ASN A C 1
ATOM 738 O O . ASN A 1 90 ? -1.072 -8.607 10.883 1.00 95.81 90 ASN A O 1
ATOM 742 N N . PHE A 1 91 ? 0.387 -6.965 11.388 1.00 94.88 91 PHE A N 1
ATOM 743 C CA . PHE A 1 91 ? 0.851 -6.694 10.018 1.00 94.88 91 PHE A CA 1
ATOM 744 C C . PHE A 1 91 ? 2.157 -7.423 9.641 1.00 94.88 91 PHE A C 1
ATOM 746 O O . PHE A 1 91 ? 2.694 -7.214 8.554 1.00 94.88 91 PHE A O 1
ATOM 753 N N . LYS A 1 92 ? 2.677 -8.315 10.490 1.00 94.19 92 LYS A N 1
ATOM 754 C CA . LYS A 1 92 ? 3.890 -9.106 10.232 1.00 94.19 92 LYS A CA 1
ATOM 755 C C . LYS A 1 92 ? 3.608 -10.272 9.278 1.00 94.19 92 LYS A C 1
ATOM 757 O O . LYS A 1 92 ? 3.519 -11.426 9.687 1.00 94.19 92 LYS A O 1
ATOM 762 N N . PHE A 1 93 ? 3.480 -9.973 7.989 1.00 94.12 93 PHE A N 1
ATOM 763 C CA . PHE A 1 93 ? 3.359 -10.978 6.932 1.00 94.12 93 PHE A CA 1
ATOM 764 C C . PHE A 1 93 ? 4.176 -10.587 5.689 1.00 94.12 93 PHE A C 1
ATOM 766 O O . PHE A 1 93 ? 4.376 -9.394 5.445 1.00 94.12 93 PHE A O 1
ATOM 773 N N . PRO A 1 94 ? 4.630 -11.558 4.866 1.00 93.12 94 PRO A N 1
ATOM 774 C CA . PRO A 1 94 ? 5.566 -11.289 3.770 1.00 93.12 94 PRO A CA 1
ATOM 775 C C . PRO A 1 94 ? 5.110 -10.181 2.814 1.00 93.12 94 PRO A C 1
ATOM 777 O O . PRO A 1 94 ? 5.880 -9.279 2.504 1.00 93.12 94 PRO A O 1
ATOM 780 N N . LYS A 1 95 ? 3.831 -10.180 2.405 1.00 88.31 95 LYS A N 1
ATOM 781 C CA . LYS A 1 95 ? 3.276 -9.158 1.496 1.00 88.31 95 LYS A CA 1
ATOM 782 C C . LYS A 1 95 ? 3.328 -7.732 2.059 1.00 88.31 95 LYS A C 1
ATOM 784 O O . LYS A 1 95 ? 3.510 -6.808 1.276 1.00 88.31 95 LYS A O 1
ATOM 789 N N . GLN A 1 96 ? 3.187 -7.549 3.373 1.00 92.25 96 GLN A N 1
ATOM 790 C CA . GLN A 1 96 ? 3.369 -6.241 4.007 1.00 92.25 96 GLN A CA 1
ATOM 791 C C . GLN A 1 96 ? 4.848 -5.855 4.009 1.00 92.25 96 GLN A C 1
ATOM 793 O O . GLN A 1 96 ? 5.188 -4.727 3.669 1.00 92.25 96 GLN A O 1
ATOM 798 N N . HIS A 1 97 ? 5.724 -6.800 4.367 1.00 91.00 97 HIS A N 1
ATOM 799 C CA . HIS A 1 97 ? 7.162 -6.561 4.446 1.00 91.00 97 HIS A CA 1
ATOM 800 C C . HIS A 1 97 ? 7.750 -6.145 3.093 1.00 91.00 97 HIS A C 1
ATOM 802 O O . HIS A 1 97 ? 8.570 -5.242 3.049 1.00 91.00 97 HIS A O 1
ATOM 808 N N . TYR A 1 98 ? 7.275 -6.707 1.978 1.00 89.50 98 TYR A N 1
ATOM 809 C CA . TYR A 1 98 ? 7.727 -6.296 0.643 1.00 89.50 98 TYR A CA 1
ATOM 810 C C . TYR A 1 98 ? 7.545 -4.801 0.348 1.00 89.50 98 TYR A C 1
ATOM 812 O O . TYR A 1 98 ? 8.298 -4.253 -0.452 1.00 89.50 98 TYR A O 1
ATOM 820 N N . LEU A 1 99 ? 6.586 -4.119 0.985 1.00 91.38 99 LEU A N 1
ATOM 821 C CA . LEU A 1 99 ? 6.366 -2.695 0.741 1.00 91.38 99 LEU A CA 1
ATOM 822 C C . LEU A 1 99 ? 7.561 -1.834 1.175 1.00 91.38 99 LEU A C 1
ATOM 824 O O . LEU A 1 99 ? 7.836 -0.834 0.518 1.00 91.38 99 LEU A O 1
ATOM 828 N N . ILE A 1 100 ? 8.289 -2.228 2.226 1.00 87.12 100 ILE A N 1
ATOM 829 C CA . ILE A 1 100 ? 9.440 -1.451 2.715 1.00 87.12 100 ILE A CA 1
ATOM 830 C C . ILE A 1 100 ? 10.615 -1.504 1.729 1.00 87.12 100 ILE A C 1
ATOM 832 O O . ILE A 1 100 ? 11.354 -0.536 1.603 1.00 87.12 100 ILE A O 1
ATOM 836 N N . HIS A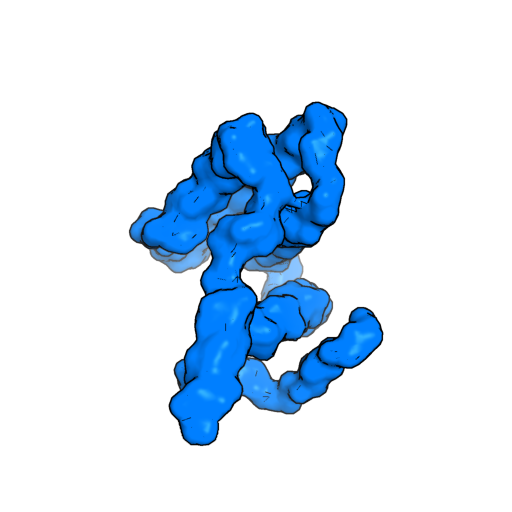 1 101 ? 10.738 -2.607 0.983 1.00 91.50 101 HIS A N 1
ATOM 837 C CA . HIS A 1 101 ? 11.785 -2.815 -0.024 1.00 91.50 101 HIS A CA 1
ATOM 838 C C . HIS A 1 101 ? 11.405 -2.263 -1.400 1.00 91.50 101 HIS A C 1
ATOM 840 O O . HIS A 1 101 ? 12.245 -2.188 -2.293 1.00 91.50 101 HIS A O 1
ATOM 846 N N . ALA A 1 102 ? 10.147 -1.852 -1.590 1.00 92.81 102 ALA A N 1
ATOM 847 C CA . ALA A 1 102 ? 9.621 -1.467 -2.896 1.00 92.81 102 ALA A CA 1
ATOM 848 C C . ALA A 1 102 ? 10.395 -0.306 -3.540 1.00 92.81 102 ALA A C 1
ATOM 850 O O . ALA A 1 102 ? 10.538 -0.259 -4.760 1.00 92.81 102 ALA A O 1
ATOM 851 N N . LEU A 1 103 ? 10.900 0.638 -2.740 1.00 93.50 103 LEU A N 1
ATOM 852 C CA . LEU A 1 103 ? 11.707 1.745 -3.253 1.00 93.50 103 LEU A CA 1
ATOM 853 C C . LEU A 1 103 ? 13.126 1.330 -3.627 1.00 93.50 103 LEU A C 1
ATOM 855 O O . LEU A 1 103 ? 13.644 1.815 -4.632 1.00 93.50 103 LEU A O 1
ATOM 859 N N . ASP A 1 104 ? 13.736 0.425 -2.870 1.00 94.12 104 ASP A N 1
ATOM 860 C CA . ASP A 1 104 ? 15.058 -0.105 -3.202 1.00 94.12 104 ASP A CA 1
ATOM 861 C C . ASP A 1 104 ? 14.998 -0.957 -4.467 1.00 94.12 104 ASP A C 1
ATOM 863 O O . ASP A 1 104 ? 15.838 -0.806 -5.355 1.00 94.12 104 ASP A O 1
ATOM 867 N N . ASP A 1 105 ? 13.930 -1.738 -4.632 1.00 93.75 105 ASP A N 1
ATOM 868 C CA . ASP A 1 105 ? 13.636 -2.417 -5.891 1.00 93.75 105 ASP A CA 1
ATOM 869 C C . ASP A 1 105 ? 13.501 -1.421 -7.050 1.00 93.75 105 ASP A C 1
ATOM 871 O O . ASP A 1 105 ? 14.062 -1.657 -8.119 1.00 93.75 105 ASP A O 1
ATOM 875 N N . VAL A 1 106 ? 12.833 -0.277 -6.847 1.00 94.44 106 VAL A N 1
ATOM 876 C CA . VAL A 1 106 ? 12.738 0.763 -7.885 1.00 94.44 106 VAL A CA 1
ATOM 877 C C . VAL A 1 106 ? 14.102 1.346 -8.249 1.00 94.44 106 VAL A C 1
ATOM 879 O O . VAL A 1 106 ? 14.374 1.572 -9.430 1.00 94.44 106 VAL A O 1
ATOM 882 N N . ARG A 1 107 ? 14.966 1.582 -7.260 1.00 94.12 107 ARG A N 1
ATOM 883 C CA . ARG A 1 107 ? 16.311 2.143 -7.467 1.00 94.12 107 ARG A CA 1
ATOM 884 C C . ARG A 1 107 ? 17.238 1.167 -8.187 1.00 94.12 107 ARG A C 1
ATOM 886 O O . ARG A 1 107 ? 17.997 1.590 -9.051 1.00 94.12 107 ARG A O 1
ATOM 893 N N . LEU A 1 108 ? 17.163 -0.118 -7.845 1.00 93.94 108 LEU A N 1
ATOM 894 C CA . LEU A 1 108 ? 18.064 -1.151 -8.363 1.00 93.94 108 LEU A CA 1
ATOM 895 C C . LEU A 1 108 ? 17.586 -1.762 -9.685 1.00 93.94 108 LEU A C 1
ATOM 897 O O . LEU A 1 108 ? 18.404 -2.103 -10.536 1.00 93.94 108 LEU A O 1
ATOM 901 N N . LYS A 1 109 ? 16.271 -1.933 -9.855 1.00 92.69 109 LYS A N 1
ATOM 902 C CA . LYS A 1 109 ? 15.668 -2.727 -10.944 1.00 92.69 109 LYS A CA 1
ATOM 903 C C . LYS A 1 109 ? 14.755 -1.900 -11.855 1.00 92.69 109 LYS A C 1
ATOM 905 O O . LYS A 1 109 ? 14.253 -2.411 -12.857 1.00 92.69 109 LYS A O 1
ATOM 910 N N . GLY A 1 110 ? 14.530 -0.627 -11.532 1.00 91.50 110 GLY A N 1
ATOM 911 C CA . GLY A 1 110 ? 13.584 0.233 -12.237 1.00 91.50 110 GLY A CA 1
ATOM 912 C C . GLY A 1 110 ? 12.134 -0.017 -11.814 1.00 91.50 110 GLY A C 1
ATOM 913 O O . GLY A 1 110 ? 11.844 -0.571 -10.762 1.00 91.50 110 GLY A O 1
ATOM 914 N N . VAL A 1 111 ? 11.172 0.430 -12.622 1.00 92.94 111 VAL A N 1
ATOM 915 C CA . VAL A 1 111 ? 9.756 0.414 -12.216 1.00 92.94 111 VAL A CA 1
ATOM 916 C C . VAL A 1 111 ? 9.225 -0.997 -11.937 1.00 92.94 111 VAL A C 1
ATOM 918 O O . VAL A 1 111 ? 9.437 -1.922 -12.721 1.00 92.94 111 VAL A O 1
ATOM 921 N N . LEU A 1 112 ? 8.435 -1.145 -10.864 1.00 91.38 112 LEU A N 1
ATOM 922 C CA . LEU A 1 112 ? 7.939 -2.449 -10.392 1.00 91.38 112 LEU A CA 1
ATOM 923 C C . LEU A 1 112 ? 7.120 -3.221 -11.431 1.00 91.38 112 LEU A C 1
ATOM 925 O O . LEU A 1 112 ? 7.026 -4.444 -11.370 1.00 91.38 112 LEU A O 1
ATOM 929 N N . ARG A 1 113 ? 6.539 -2.520 -12.413 1.00 87.81 113 ARG A N 1
ATOM 930 C CA . ARG A 1 113 ? 5.794 -3.137 -13.518 1.00 87.81 113 ARG A CA 1
ATOM 931 C C . ARG A 1 113 ? 6.627 -4.180 -14.277 1.00 87.81 113 ARG A C 1
ATOM 933 O O . ARG A 1 113 ? 6.061 -5.164 -14.748 1.00 87.81 113 ARG A O 1
ATOM 940 N N . ASN A 1 114 ? 7.940 -3.981 -14.366 1.00 87.81 114 ASN A N 1
ATOM 941 C CA . ASN A 1 114 ? 8.843 -4.885 -15.078 1.00 87.81 114 ASN A CA 1
ATOM 942 C C . ASN A 1 114 ? 9.106 -6.186 -14.303 1.00 87.81 114 ASN A C 1
ATOM 944 O O . ASN A 1 114 ? 9.462 -7.186 -14.910 1.00 87.81 114 ASN A O 1
ATOM 948 N N . GLY A 1 115 ? 8.889 -6.189 -12.983 1.00 85.19 115 GLY A N 1
ATOM 949 C CA . GLY A 1 115 ? 9.048 -7.360 -12.117 1.00 85.19 115 GLY A CA 1
ATOM 950 C C . GLY A 1 115 ? 7.755 -8.142 -11.871 1.00 85.19 115 GLY A C 1
ATOM 951 O O . GLY A 1 115 ? 7.704 -8.952 -10.950 1.00 85.19 115 GLY A O 1
ATOM 952 N N . THR A 1 116 ? 6.681 -7.879 -12.624 1.00 88.25 116 THR A N 1
ATOM 953 C CA . THR A 1 116 ? 5.402 -8.582 -12.421 1.00 88.25 116 THR A CA 1
ATOM 954 C C . THR A 1 116 ? 5.391 -9.952 -13.093 1.00 88.25 116 THR A C 1
ATOM 956 O O . THR A 1 116 ? 5.909 -10.122 -14.192 1.00 88.25 116 THR A O 1
ATOM 959 N N . THR A 1 117 ? 4.708 -10.916 -12.479 1.00 89.88 117 THR A N 1
ATOM 960 C CA . THR A 1 117 ? 4.488 -12.265 -13.032 1.00 89.88 117 THR A CA 1
ATOM 961 C C . THR A 1 117 ? 3.397 -12.314 -14.102 1.00 89.88 117 THR A C 1
ATOM 963 O O . THR A 1 117 ? 3.235 -13.335 -14.762 1.00 89.88 117 THR A O 1
ATOM 966 N N . ARG A 1 118 ? 2.677 -11.204 -14.325 1.00 87.81 118 ARG A N 1
ATOM 967 C CA . ARG A 1 118 ? 1.499 -11.132 -15.205 1.00 87.81 118 ARG A CA 1
ATOM 968 C C . ARG A 1 118 ? 1.766 -11.612 -16.629 1.00 87.81 118 ARG A C 1
ATOM 970 O O . ARG A 1 118 ? 0.908 -12.261 -17.212 1.00 87.81 118 ARG A O 1
ATOM 977 N N . THR A 1 119 ? 2.930 -11.290 -17.193 1.00 86.38 119 THR A N 1
ATOM 978 C CA . THR A 1 119 ? 3.287 -11.741 -18.546 1.00 86.38 119 THR A CA 1
ATOM 979 C C . THR A 1 119 ? 3.419 -13.262 -18.598 1.00 86.38 119 THR A C 1
ATOM 981 O O . THR A 1 119 ? 2.849 -13.887 -19.483 1.00 86.38 119 THR A O 1
ATOM 984 N N . GLY A 1 120 ? 4.117 -13.863 -17.628 1.00 87.56 120 GLY A N 1
ATOM 985 C CA . GLY A 1 120 ? 4.269 -15.319 -17.545 1.00 87.56 120 GLY A CA 1
ATOM 986 C C . GLY A 1 120 ? 2.945 -16.033 -17.266 1.00 87.56 120 GLY A C 1
ATOM 987 O O . GLY A 1 120 ? 2.635 -17.027 -17.914 1.00 87.56 120 GLY A O 1
ATOM 988 N N . GLU A 1 121 ? 2.124 -15.484 -16.366 1.00 88.56 121 GLU A N 1
ATOM 989 C CA . GLU A 1 121 ? 0.767 -15.981 -16.095 1.00 88.56 121 GLU A CA 1
ATOM 990 C C . GLU A 1 121 ? -0.106 -15.975 -17.355 1.00 88.56 121 GLU A C 1
ATOM 992 O O . GLU A 1 121 ? -0.810 -16.949 -17.602 1.00 88.56 121 GLU A O 1
ATOM 997 N N . GLY A 1 122 ? -0.032 -14.913 -18.166 1.00 86.38 122 GLY A N 1
ATOM 998 C CA . GLY A 1 122 ? -0.752 -14.824 -19.437 1.00 86.38 122 GLY A CA 1
ATOM 999 C C . GLY A 1 122 ? -0.316 -15.896 -20.436 1.00 86.38 122 GLY A C 1
ATOM 1000 O O . GLY A 1 122 ? -1.165 -16.551 -21.024 1.00 86.38 122 GLY A O 1
ATOM 1001 N N . ILE A 1 123 ? 0.992 -16.148 -20.563 1.00 88.56 123 ILE A N 1
ATOM 1002 C CA . ILE A 1 123 ? 1.511 -17.211 -21.442 1.00 88.56 123 ILE A CA 1
ATOM 1003 C C . ILE A 1 123 ? 0.974 -18.583 -21.012 1.00 88.56 123 ILE A C 1
ATOM 1005 O O . ILE A 1 123 ? 0.541 -19.356 -21.858 1.00 88.56 123 ILE A O 1
ATOM 1009 N N . HIS A 1 124 ? 0.925 -18.881 -19.710 1.00 86.25 124 HIS A N 1
ATOM 1010 C CA . HIS A 1 124 ? 0.357 -20.147 -19.228 1.00 86.25 124 HIS A CA 1
ATOM 1011 C C . HIS A 1 124 ? -1.137 -20.321 -19.556 1.00 86.25 124 HIS A C 1
ATOM 1013 O O . HIS A 1 124 ? -1.601 -21.457 -19.617 1.00 86.25 124 HIS A O 1
ATOM 1019 N N . GLN A 1 125 ? -1.901 -19.238 -19.750 1.00 83.62 125 GLN A N 1
ATOM 1020 C CA . GLN A 1 125 ? -3.306 -19.342 -20.162 1.00 83.62 125 GLN A CA 1
ATOM 1021 C C . GLN A 1 125 ? -3.459 -19.785 -21.621 1.00 83.62 125 GLN A C 1
ATOM 1023 O O . GLN A 1 125 ? -4.416 -20.492 -21.920 1.00 83.62 125 GLN A O 1
ATOM 1028 N N . GLU A 1 126 ? -2.515 -19.411 -22.487 1.00 79.56 126 GLU A N 1
ATOM 1029 C CA . GLU A 1 126 ? -2.522 -19.723 -23.924 1.00 79.56 126 GLU A CA 1
ATOM 1030 C C . GLU A 1 126 ? -1.982 -21.130 -24.242 1.00 79.56 126 GLU A C 1
ATOM 1032 O O . GLU A 1 126 ? -2.223 -21.653 -25.322 1.00 79.56 126 GLU A O 1
ATOM 1037 N N . VAL A 1 127 ? -1.254 -21.762 -23.313 1.00 75.50 127 VAL A N 1
ATOM 1038 C CA . VAL A 1 127 ? -0.684 -23.123 -23.465 1.00 75.50 127 VAL A CA 1
ATOM 1039 C C . VAL A 1 127 ? -1.704 -24.221 -23.090 1.00 75.50 127 VAL A C 1
ATOM 1041 O O . VAL A 1 127 ? -1.343 -25.377 -22.882 1.00 75.50 127 VAL A O 1
ATOM 1044 N N . LYS A 1 128 ? -2.987 -23.868 -22.973 1.00 51.75 128 LYS A N 1
ATOM 1045 C CA . LYS A 1 128 ? -4.074 -24.811 -22.683 1.00 51.75 128 LYS A CA 1
ATOM 1046 C C . LYS A 1 128 ? -4.653 -25.459 -23.930 1.00 51.75 128 LYS A C 1
ATOM 1048 O O . LYS A 1 128 ? -4.824 -24.747 -24.939 1.00 51.75 128 LYS A O 1
#